Protein AF-A0A6U5E9E0-F1 (afdb_monomer_lite)

Foldseek 3Di:
DPPVVVVLVPDDPVRNLLVVLLVVQLVVVCVLVVHDSVVVVCQLQDDDPPADPVLSVVSNVVVSVCSSCVVPVQVVLVVVQWGKDKDDDVVQSWIKIKTFGNVCSPPDPVSRVLAIKMWMWGKDKDQPADQDPVRDRDDDIDIDTDIAIDNNVVPDDRPPPDDDPPPPPD

Organism: NCBI:txid216773

Structure (mmCIF, N/CA/C/O backbone):
data_AF-A0A6U5E9E0-F1
#
_entry.id   AF-A0A6U5E9E0-F1
#
loop_
_atom_site.group_PDB
_atom_site.id
_atom_site.type_symbol
_atom_site.label_atom_id
_atom_site.label_alt_id
_atom_site.label_comp_id
_atom_site.label_asym_id
_atom_site.label_entity_id
_atom_site.label_seq_id
_atom_site.pdbx_PDB_ins_code
_atom_site.Cartn_x
_atom_site.Cartn_y
_atom_site.Cartn_z
_atom_site.occupancy
_atom_site.B_iso_or_equiv
_atom_site.auth_seq_id
_atom_site.auth_comp_id
_atom_site.auth_asym_id
_atom_site.auth_atom_id
_atom_site.pdbx_PDB_model_num
ATOM 1 N N . THR A 1 1 ? -10.754 24.514 22.235 1.00 56.59 1 THR A N 1
ATOM 2 C CA . THR A 1 1 ? -11.608 23.567 21.469 1.00 56.59 1 THR A CA 1
ATOM 3 C C . THR A 1 1 ? -12.533 24.237 20.451 1.00 56.59 1 THR A C 1
ATOM 5 O O . THR A 1 1 ? -13.085 23.536 19.617 1.00 56.59 1 THR A O 1
ATOM 8 N N . THR A 1 2 ? -12.647 25.570 20.413 1.00 58.94 2 THR A N 1
ATOM 9 C CA . THR A 1 2 ? -13.549 26.326 19.514 1.00 58.94 2 THR A CA 1
ATOM 10 C C . THR A 1 2 ? -12.982 26.635 18.116 1.00 58.94 2 THR A C 1
ATOM 12 O O . THR A 1 2 ? -13.732 26.625 17.144 1.00 58.94 2 THR A O 1
ATOM 15 N N . ALA A 1 3 ? -11.664 26.816 17.960 1.00 54.38 3 ALA A N 1
ATOM 16 C CA . ALA A 1 3 ? -11.054 27.168 16.666 1.00 54.38 3 ALA A CA 1
ATOM 17 C C . ALA A 1 3 ? -11.072 26.029 15.622 1.00 54.38 3 ALA A C 1
ATOM 19 O O . ALA A 1 3 ? -11.308 26.266 14.440 1.00 54.38 3 ALA A O 1
ATOM 20 N N . ALA A 1 4 ? -10.884 24.775 16.053 1.00 56.09 4 ALA A N 1
ATOM 21 C CA . ALA A 1 4 ? -10.919 23.616 15.154 1.00 56.09 4 ALA A CA 1
ATOM 22 C C . ALA A 1 4 ? -12.328 23.360 14.588 1.00 56.09 4 ALA A C 1
ATOM 24 O O . ALA A 1 4 ? -12.470 22.992 13.425 1.00 56.09 4 ALA A O 1
ATOM 25 N N . ALA A 1 5 ? -13.369 23.610 15.390 1.00 55.78 5 ALA A N 1
ATOM 26 C CA . ALA A 1 5 ? -14.760 23.488 14.962 1.00 55.78 5 ALA A CA 1
ATOM 27 C C . ALA A 1 5 ? -15.165 24.590 13.964 1.00 55.78 5 ALA A C 1
ATOM 29 O O . ALA A 1 5 ? -15.943 24.328 13.050 1.00 55.78 5 ALA A O 1
ATOM 30 N N . ALA A 1 6 ? -14.606 25.800 14.093 1.00 55.88 6 ALA A N 1
ATOM 31 C CA . ALA A 1 6 ? -14.831 26.894 13.148 1.00 55.88 6 ALA A CA 1
ATOM 32 C C . ALA A 1 6 ? -14.133 26.656 11.794 1.00 55.88 6 ALA A C 1
ATOM 34 O O . ALA A 1 6 ? -14.741 26.873 10.749 1.00 55.88 6 ALA A O 1
ATOM 35 N N . ALA A 1 7 ? -12.902 26.129 11.793 1.00 56.00 7 ALA A N 1
ATOM 36 C CA . ALA A 1 7 ? -12.158 25.824 10.565 1.00 56.00 7 ALA A CA 1
ATOM 37 C C . ALA A 1 7 ? -12.812 24.716 9.710 1.00 56.00 7 ALA A C 1
ATOM 39 O O . ALA A 1 7 ? -12.700 24.721 8.486 1.00 56.00 7 ALA A O 1
ATOM 40 N N . LEU A 1 8 ? -13.544 23.791 10.338 1.00 55.28 8 LEU A N 1
ATOM 41 C CA . LEU A 1 8 ? -14.280 22.723 9.651 1.00 55.28 8 LEU A CA 1
ATOM 42 C C . LEU A 1 8 ? -15.503 23.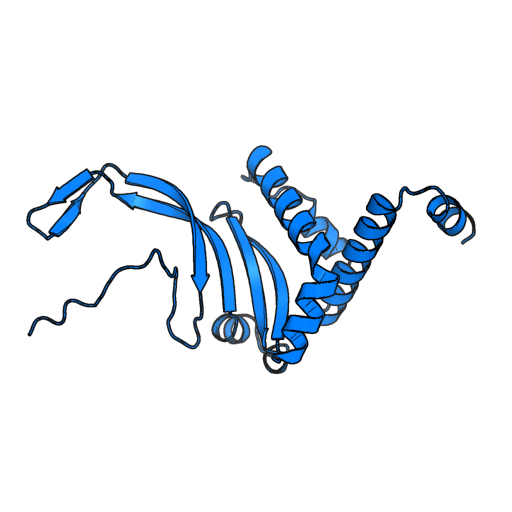221 8.858 1.00 55.28 8 LEU A C 1
ATOM 44 O O . LEU A 1 8 ? -15.961 22.510 7.969 1.00 55.28 8 LEU A O 1
ATOM 48 N N . ARG A 1 9 ? -16.014 24.432 9.130 1.00 58.28 9 ARG A N 1
ATOM 49 C CA . ARG A 1 9 ? -17.205 24.994 8.461 1.00 58.28 9 ARG A CA 1
ATOM 50 C C . ARG A 1 9 ? -16.933 25.629 7.091 1.00 58.28 9 ARG A C 1
ATOM 52 O O . ARG A 1 9 ? -17.887 25.987 6.413 1.00 58.28 9 ARG A O 1
ATOM 59 N N . VAL A 1 10 ? -15.670 25.757 6.675 1.00 68.50 10 VAL A N 1
ATOM 60 C CA . VAL A 1 10 ? -15.280 26.482 5.441 1.00 68.50 10 VAL A CA 1
ATOM 61 C C . VAL A 1 10 ? -14.538 25.585 4.441 1.00 68.50 10 VAL A C 1
ATOM 63 O O . VAL A 1 10 ? -14.107 26.030 3.381 1.00 68.50 10 VAL A O 1
ATOM 66 N N . LEU A 1 11 ? -14.376 24.294 4.740 1.00 72.25 11 LEU A N 1
ATOM 67 C CA . LEU A 1 11 ? -13.697 23.396 3.814 1.00 72.25 11 LEU A CA 1
ATOM 68 C C . LEU A 1 11 ? -14.629 23.001 2.664 1.00 72.25 11 LEU A C 1
ATOM 70 O O . LEU A 1 11 ? -15.747 22.549 2.921 1.00 72.25 11 LEU A O 1
ATOM 74 N N . PRO A 1 12 ? -14.172 23.093 1.401 1.00 82.25 12 PRO A N 1
ATOM 75 C CA . PRO A 1 12 ? -14.948 22.572 0.289 1.00 82.25 12 PRO A CA 1
ATOM 76 C C . PRO A 1 12 ? -15.174 21.062 0.500 1.00 82.25 12 PRO A C 1
ATOM 78 O O . PRO A 1 12 ? -14.271 20.379 1.006 1.00 82.25 12 PRO A O 1
ATOM 81 N N . PRO A 1 13 ? -16.336 20.505 0.109 1.00 82.56 13 PRO A N 1
ATOM 82 C CA . PRO A 1 13 ? -16.689 19.111 0.390 1.00 82.56 13 PRO A CA 1
ATOM 83 C C . PRO A 1 13 ? -15.602 18.071 0.040 1.00 82.56 13 PRO A C 1
ATOM 85 O O . PRO A 1 13 ? -15.371 17.170 0.852 1.00 82.56 13 PRO A O 1
ATOM 88 N N . PRO A 1 14 ? -14.848 18.200 -1.076 1.00 88.50 14 PRO A N 1
ATOM 89 C CA . PRO A 1 14 ? -13.746 17.282 -1.379 1.00 88.50 14 PRO A CA 1
ATOM 90 C C . PRO A 1 14 ? -12.608 17.315 -0.349 1.00 88.50 14 PRO A C 1
ATOM 92 O O . PRO A 1 14 ? -12.042 16.273 -0.016 1.00 88.50 14 PRO A O 1
ATOM 95 N N . ALA A 1 15 ? -12.280 18.493 0.190 1.00 89.00 15 ALA A N 1
ATOM 96 C CA . ALA A 1 15 ? -11.234 18.638 1.199 1.00 89.00 15 ALA A CA 1
ATOM 97 C C . ALA A 1 15 ? -11.674 18.041 2.542 1.00 89.00 15 ALA A C 1
ATOM 99 O O . ALA A 1 15 ? -10.904 17.317 3.175 1.00 89.00 15 ALA A O 1
ATOM 100 N N . ALA A 1 16 ? -12.926 18.281 2.945 1.00 90.44 16 ALA A N 1
ATOM 101 C CA . ALA A 1 16 ? -13.498 17.675 4.144 1.00 90.44 16 ALA A CA 1
ATOM 102 C C . ALA A 1 16 ? -13.498 16.138 4.051 1.00 90.44 16 ALA A C 1
ATOM 104 O O . ALA A 1 16 ? -13.065 15.463 4.989 1.00 90.44 16 ALA A O 1
ATOM 105 N N . TYR A 1 17 ? -13.892 15.589 2.896 1.00 93.12 17 TYR A N 1
ATOM 106 C CA . TYR A 1 17 ? -13.841 14.150 2.638 1.00 93.12 17 TYR A CA 1
ATOM 107 C C . TYR A 1 17 ? -12.419 13.594 2.753 1.00 93.12 17 TYR A C 1
ATOM 109 O O . TYR A 1 17 ? -12.191 12.620 3.470 1.00 93.12 17 TYR A O 1
ATOM 117 N N . LEU A 1 18 ? -11.444 14.228 2.092 1.00 92.81 18 LEU A N 1
ATOM 118 C CA . LEU A 1 18 ? -10.057 13.768 2.099 1.00 92.81 18 LEU A CA 1
ATOM 119 C C . LEU A 1 18 ? -9.464 13.758 3.514 1.00 92.81 18 LEU A C 1
ATOM 121 O O . LEU A 1 18 ? -8.783 12.801 3.894 1.00 92.81 18 LEU A O 1
ATOM 125 N N . LEU A 1 19 ? -9.740 14.795 4.309 1.00 93.19 19 LEU A N 1
ATOM 126 C CA . LEU A 1 19 ? -9.306 14.867 5.704 1.00 93.19 19 LEU A CA 1
ATOM 127 C C . LEU A 1 19 ? -9.957 13.773 6.553 1.00 93.19 19 LEU A C 1
ATOM 129 O O . LEU A 1 19 ? -9.254 13.085 7.295 1.00 93.19 19 LEU A O 1
ATOM 133 N N . ALA A 1 20 ? -11.270 13.570 6.416 1.00 94.62 20 ALA A N 1
ATOM 134 C CA . ALA A 1 20 ? -11.993 12.529 7.139 1.00 94.62 20 ALA A CA 1
ATOM 135 C C . ALA A 1 20 ? -11.478 11.126 6.777 1.00 94.62 20 ALA A C 1
ATOM 137 O O . ALA A 1 20 ? -11.193 10.321 7.667 1.00 94.62 20 ALA A O 1
ATOM 138 N N . ALA A 1 21 ? -11.274 10.847 5.488 1.00 95.94 21 ALA A N 1
ATOM 139 C CA . ALA A 1 21 ? -10.746 9.575 5.009 1.00 95.94 21 ALA A CA 1
ATOM 140 C C . ALA A 1 21 ? -9.314 9.318 5.514 1.00 95.94 21 ALA A C 1
ATOM 142 O O . ALA A 1 21 ? -9.013 8.218 5.986 1.00 95.94 21 ALA A O 1
ATOM 143 N N . ASN A 1 22 ? -8.442 10.335 5.502 1.00 96.44 22 ASN A N 1
ATOM 144 C CA . ASN A 1 22 ? -7.094 10.235 6.074 1.00 96.44 22 ASN A CA 1
ATOM 145 C C . ASN A 1 22 ? -7.143 9.976 7.584 1.00 96.44 22 ASN A C 1
ATOM 147 O O . ASN A 1 22 ? -6.458 9.077 8.079 1.00 96.44 22 ASN A O 1
ATOM 151 N N . ALA A 1 23 ? -7.965 10.728 8.320 1.00 95.81 23 ALA A N 1
ATOM 152 C CA . ALA A 1 23 ? -8.119 10.571 9.761 1.00 95.81 23 ALA A CA 1
ATOM 153 C C . ALA A 1 23 ? -8.630 9.169 10.124 1.00 95.81 23 ALA A C 1
ATOM 155 O O . ALA A 1 23 ? -8.091 8.539 11.042 1.00 95.81 23 ALA A O 1
ATOM 156 N N . LEU A 1 24 ? -9.612 8.657 9.377 1.00 96.38 24 LEU A N 1
ATOM 157 C CA . LEU A 1 24 ? -10.148 7.309 9.539 1.00 96.38 24 LEU A CA 1
ATOM 158 C C . LEU A 1 24 ? -9.070 6.257 9.262 1.00 96.38 24 LEU A C 1
ATOM 160 O O . LEU A 1 24 ? -8.810 5.402 10.112 1.00 96.38 24 LEU A O 1
ATOM 164 N N . TYR A 1 25 ? -8.389 6.351 8.116 1.00 97.12 25 TYR A N 1
ATOM 165 C CA . TYR A 1 25 ? -7.331 5.417 7.734 1.00 97.12 25 TYR A CA 1
ATOM 166 C C . TYR A 1 25 ? -6.198 5.372 8.766 1.00 97.12 25 TYR A C 1
ATOM 168 O O . TYR A 1 25 ? -5.812 4.290 9.218 1.00 97.12 25 TYR A O 1
ATOM 176 N N . LEU A 1 26 ? -5.681 6.533 9.180 1.00 97.00 26 LEU A N 1
ATOM 177 C CA . LEU A 1 26 ? -4.577 6.627 10.136 1.00 97.00 26 LEU A CA 1
ATOM 178 C C . LEU A 1 26 ? -4.984 6.154 11.528 1.00 97.00 26 LEU A C 1
ATOM 180 O O . LEU A 1 26 ? -4.226 5.420 12.157 1.00 97.00 26 LEU A O 1
ATOM 184 N N . SER A 1 27 ? -6.180 6.516 12.001 1.00 96.81 27 SER A N 1
ATOM 185 C CA . SER A 1 27 ? -6.688 6.053 13.299 1.00 96.81 27 SER A CA 1
ATOM 186 C C . SER A 1 27 ? -6.828 4.537 13.326 1.00 96.81 27 SER A C 1
ATOM 188 O O . SER A 1 27 ? -6.361 3.875 14.252 1.00 96.81 27 SER A O 1
ATOM 190 N N . ARG A 1 28 ? -7.388 3.970 12.259 1.00 95.81 28 ARG A N 1
ATOM 191 C CA . ARG A 1 28 ? -7.551 2.528 12.123 1.00 95.81 28 ARG A CA 1
ATOM 192 C C . ARG A 1 28 ? -6.196 1.819 12.007 1.00 95.81 28 ARG A C 1
ATOM 194 O O . ARG A 1 28 ? -5.976 0.799 12.657 1.00 95.81 28 ARG A O 1
ATOM 201 N N . ARG A 1 29 ? -5.258 2.335 11.202 1.00 95.19 29 ARG A N 1
ATOM 202 C CA . ARG A 1 29 ? -3.905 1.761 11.065 1.00 95.19 29 ARG A CA 1
ATOM 203 C C . ARG A 1 29 ? -3.130 1.837 12.381 1.00 95.19 29 ARG A C 1
ATOM 205 O O . ARG A 1 29 ? -2.425 0.885 12.708 1.00 95.19 29 ARG A O 1
ATOM 212 N N . SER A 1 30 ? -3.290 2.933 13.120 1.00 96.00 30 SER A N 1
ATOM 213 C CA . SER A 1 30 ? -2.710 3.146 14.447 1.00 96.00 30 SER A CA 1
ATOM 214 C C . SER A 1 30 ? -3.182 2.082 15.429 1.00 96.00 30 SER A C 1
ATOM 216 O O . SER A 1 30 ? -2.349 1.408 16.031 1.00 96.00 30 SER A O 1
ATOM 218 N N . HIS A 1 31 ? -4.495 1.847 15.494 1.00 94.56 31 HIS A N 1
ATOM 219 C CA . HIS A 1 31 ? -5.086 0.808 16.333 1.00 94.56 31 HIS A CA 1
ATOM 220 C C . HIS A 1 31 ? -4.534 -0.591 16.003 1.00 94.56 31 HIS A C 1
ATOM 222 O O . HIS A 1 31 ? -4.005 -1.272 16.878 1.00 94.56 31 HIS A O 1
ATOM 228 N N . LEU A 1 32 ? -4.565 -0.998 14.729 1.00 92.12 32 LEU A N 1
ATOM 229 C CA . LEU A 1 32 ? -4.146 -2.351 14.331 1.00 92.12 32 LEU A CA 1
ATOM 230 C C . LEU A 1 32 ? -2.644 -2.613 14.468 1.00 92.12 32 LEU A C 1
ATOM 232 O O . LEU A 1 32 ? -2.227 -3.761 14.614 1.00 92.12 32 LEU A O 1
ATOM 236 N N . ARG A 1 33 ? -1.807 -1.577 14.364 1.00 90.56 33 ARG A N 1
ATOM 237 C CA . ARG A 1 33 ? -0.344 -1.721 14.435 1.00 90.56 33 ARG A CA 1
ATOM 238 C C . ARG A 1 33 ? 0.255 -1.246 15.749 1.00 90.56 33 ARG A C 1
ATOM 240 O O . ARG A 1 33 ? 1.471 -1.312 15.874 1.00 90.56 33 ARG A O 1
ATOM 247 N N . ARG A 1 34 ? -0.574 -0.796 16.699 1.00 92.69 34 ARG A N 1
ATOM 248 C CA . ARG A 1 34 ? -0.136 -0.208 17.975 1.00 92.69 34 ARG A CA 1
ATOM 249 C C . ARG A 1 34 ? 0.945 0.859 17.763 1.00 92.69 34 ARG A C 1
ATOM 251 O O . ARG A 1 34 ? 1.955 0.883 18.451 1.00 92.69 34 ARG A O 1
ATOM 258 N N . MET A 1 35 ? 0.738 1.709 16.757 1.00 94.44 35 MET A N 1
ATOM 259 C CA . MET A 1 35 ? 1.684 2.751 16.354 1.00 94.44 35 MET A CA 1
ATOM 260 C C . MET A 1 35 ? 1.020 4.124 16.471 1.00 94.44 35 MET A C 1
ATOM 262 O O . MET A 1 35 ? -0.125 4.260 16.029 1.00 94.44 35 MET A O 1
ATOM 266 N N . PRO A 1 36 ? 1.693 5.155 17.007 1.00 97.00 36 PRO A N 1
ATOM 267 C CA . PRO A 1 36 ? 1.147 6.506 17.054 1.00 97.00 36 PRO A CA 1
ATOM 268 C C . PRO A 1 36 ? 0.752 7.031 15.666 1.00 97.00 36 PRO A C 1
ATOM 270 O O . PRO A 1 36 ? 1.459 6.843 14.675 1.00 97.00 36 PRO A O 1
ATOM 273 N N . LYS A 1 37 ? -0.378 7.749 15.583 1.00 96.75 37 LYS A N 1
ATOM 274 C CA . LYS A 1 37 ? -0.852 8.356 14.321 1.00 96.75 37 LYS A CA 1
ATOM 275 C C . LYS A 1 37 ? 0.176 9.328 13.729 1.00 96.75 37 LYS A C 1
ATOM 277 O O . LYS A 1 37 ? 0.302 9.405 12.511 1.00 96.75 37 LYS A O 1
ATOM 282 N N . ARG A 1 38 ? 0.920 10.035 14.590 1.00 96.00 38 ARG A N 1
ATOM 283 C CA . ARG A 1 38 ? 2.006 10.950 14.206 1.00 96.00 38 ARG A CA 1
ATOM 284 C C . ARG A 1 38 ? 3.118 10.226 13.449 1.00 96.00 38 ARG A C 1
ATOM 286 O O . ARG A 1 38 ? 3.564 10.729 12.424 1.00 96.00 38 ARG A O 1
ATOM 293 N N . ASP A 1 39 ? 3.510 9.046 13.912 1.00 95.69 39 ASP A N 1
ATOM 294 C CA . ASP A 1 39 ? 4.573 8.260 13.281 1.00 95.69 39 ASP A CA 1
ATOM 295 C C . ASP A 1 39 ? 4.098 7.702 11.942 1.00 95.69 39 ASP A C 1
ATOM 297 O O . ASP A 1 39 ? 4.807 7.777 10.945 1.00 95.69 39 ASP A O 1
ATOM 301 N N . LEU A 1 40 ? 2.846 7.238 11.877 1.00 95.06 40 LEU A N 1
ATOM 302 C CA . LEU A 1 40 ? 2.234 6.822 10.616 1.00 95.06 40 LEU A CA 1
ATOM 303 C C . LEU A 1 40 ? 2.159 7.967 9.605 1.00 95.06 40 LEU A C 1
ATOM 305 O O . LEU A 1 40 ? 2.455 7.758 8.433 1.00 95.06 40 LEU A O 1
ATOM 309 N N . TRP A 1 41 ? 1.775 9.165 10.044 1.00 95.19 41 TRP A N 1
ATOM 310 C CA . TRP A 1 41 ? 1.772 10.356 9.198 1.00 95.19 41 TRP A CA 1
ATOM 311 C C . TRP A 1 41 ? 3.181 10.695 8.709 1.00 95.19 41 TRP A C 1
ATOM 313 O O . TRP A 1 41 ? 3.383 10.934 7.519 1.00 95.19 41 TRP A O 1
ATOM 323 N N . HIS A 1 42 ? 4.165 10.669 9.607 1.00 95.19 42 HIS A N 1
ATOM 324 C CA . HIS A 1 42 ? 5.567 10.935 9.295 1.00 95.19 42 HIS A CA 1
ATOM 325 C C . HIS A 1 42 ? 6.120 9.946 8.264 1.00 95.19 42 HIS A C 1
ATOM 327 O O . HIS A 1 42 ? 6.637 10.387 7.245 1.00 95.19 42 HIS A O 1
ATOM 333 N N . ILE A 1 43 ? 5.895 8.640 8.445 1.00 91.69 43 ILE A N 1
ATOM 334 C CA . ILE A 1 43 ? 6.288 7.592 7.485 1.00 91.69 43 ILE A CA 1
ATOM 335 C C . ILE A 1 43 ? 5.707 7.854 6.090 1.00 91.69 43 ILE A C 1
ATOM 337 O O . ILE A 1 43 ? 6.313 7.502 5.081 1.00 91.69 43 ILE A O 1
ATOM 341 N N . ARG A 1 44 ? 4.510 8.443 6.004 1.00 92.50 44 ARG A N 1
ATOM 342 C CA . ARG A 1 44 ? 3.869 8.732 4.714 1.00 92.50 44 ARG A CA 1
ATOM 343 C C . ARG A 1 44 ? 4.376 10.011 4.073 1.00 92.50 44 ARG A C 1
ATOM 345 O O . ARG A 1 44 ? 4.463 10.062 2.853 1.00 92.50 44 ARG A O 1
ATOM 352 N N . THR A 1 45 ? 4.688 11.020 4.876 1.00 94.75 45 THR A N 1
ATOM 353 C CA . THR A 1 45 ? 4.964 12.383 4.402 1.00 94.75 45 THR A CA 1
ATOM 354 C C . THR A 1 45 ? 6.437 12.741 4.343 1.00 94.75 45 THR A C 1
ATOM 356 O O . THR A 1 45 ? 6.805 13.661 3.618 1.00 94.75 45 THR A O 1
ATOM 359 N N . ARG A 1 46 ? 7.303 12.026 5.062 1.00 95.31 46 ARG A N 1
ATOM 360 C CA . ARG A 1 46 ? 8.745 12.248 4.994 1.00 95.31 46 ARG A CA 1
ATOM 361 C C . ARG A 1 46 ? 9.359 11.421 3.877 1.00 95.31 46 ARG A C 1
ATOM 363 O O . ARG A 1 46 ? 9.123 10.223 3.751 1.00 95.31 46 ARG A O 1
ATOM 370 N N . ARG A 1 47 ? 10.185 12.081 3.071 1.00 94.56 47 ARG A N 1
ATOM 371 C CA . ARG A 1 47 ? 10.996 11.438 2.041 1.00 94.56 47 ARG A CA 1
ATOM 372 C C . ARG A 1 47 ? 12.154 10.686 2.693 1.00 94.56 47 ARG A C 1
ATOM 374 O O . ARG A 1 47 ? 12.958 11.295 3.394 1.00 94.56 47 ARG A O 1
ATOM 381 N N . GLU A 1 48 ? 12.247 9.387 2.436 1.00 92.38 48 GLU A N 1
ATOM 382 C CA . GLU A 1 48 ? 13.385 8.571 2.870 1.00 92.38 48 GLU A CA 1
ATOM 383 C C . GLU A 1 48 ? 14.677 8.947 2.106 1.00 92.38 48 GLU A C 1
ATOM 385 O O . GLU A 1 48 ? 14.605 9.380 0.944 1.00 92.38 48 GLU A O 1
ATOM 390 N N . PRO A 1 49 ? 15.868 8.782 2.717 1.00 92.06 49 PRO A N 1
ATOM 391 C CA . PRO A 1 49 ? 17.145 8.968 2.028 1.00 92.06 49 PRO A CA 1
ATOM 392 C C . PRO A 1 49 ? 17.236 8.120 0.750 1.00 92.06 49 PRO A C 1
ATOM 394 O O . PRO A 1 49 ? 16.814 6.968 0.723 1.00 92.06 49 PRO A O 1
ATOM 397 N N . GLY A 1 50 ? 17.765 8.693 -0.334 1.00 91.38 50 GLY A N 1
ATOM 398 C CA . GLY A 1 50 ? 17.895 8.007 -1.630 1.00 91.38 50 GLY A CA 1
ATOM 399 C C . GLY A 1 50 ? 16.622 7.966 -2.492 1.00 91.38 50 GLY A C 1
ATOM 400 O O . GLY A 1 50 ? 16.690 7.619 -3.671 1.00 91.38 50 GLY A O 1
ATOM 401 N N . VAL A 1 51 ? 15.462 8.383 -1.974 1.00 93.44 51 VAL A N 1
ATOM 402 C CA . VAL A 1 51 ? 14.222 8.468 -2.763 1.00 93.44 51 VAL A CA 1
ATOM 403 C C . VAL A 1 51 ? 14.179 9.787 -3.528 1.00 93.44 51 VAL A C 1
ATOM 405 O O . VAL A 1 51 ? 14.233 10.860 -2.929 1.00 93.44 51 VAL A O 1
ATOM 408 N N . SER A 1 52 ? 14.056 9.742 -4.858 1.00 95.00 52 SER A N 1
ATOM 409 C CA . SER A 1 52 ? 13.932 10.968 -5.664 1.00 95.00 52 SER A CA 1
ATOM 410 C C . SER A 1 52 ? 12.649 11.752 -5.324 1.00 95.00 52 SER A C 1
ATOM 412 O O . SER A 1 52 ? 11.635 11.135 -4.983 1.00 95.00 52 SER A O 1
ATOM 414 N N . PRO A 1 53 ? 12.628 13.093 -5.465 1.00 96.19 53 PRO A N 1
ATOM 415 C CA . PRO A 1 53 ? 11.419 13.889 -5.230 1.00 96.19 53 PRO A CA 1
ATOM 416 C C . PRO A 1 53 ? 10.224 13.441 -6.082 1.00 96.19 53 PRO A C 1
ATOM 418 O O . PRO A 1 53 ? 9.107 13.354 -5.582 1.00 96.19 53 PRO A O 1
ATOM 421 N N . ARG A 1 54 ? 10.470 13.073 -7.348 1.00 95.50 54 ARG A N 1
ATOM 422 C CA . ARG A 1 54 ? 9.435 12.573 -8.269 1.00 95.50 54 ARG A CA 1
ATOM 423 C C . ARG A 1 54 ? 8.803 11.276 -7.766 1.00 95.50 54 ARG A C 1
ATOM 425 O O . ARG A 1 54 ? 7.583 11.149 -7.755 1.00 95.50 54 ARG A O 1
ATOM 432 N N . LEU A 1 55 ? 9.624 10.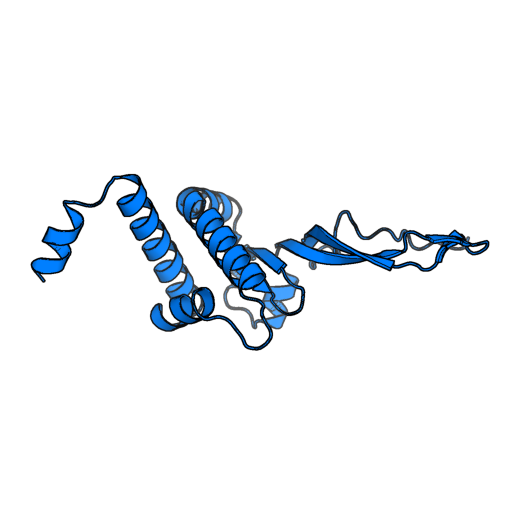325 -7.317 1.00 93.50 55 LEU A N 1
ATOM 433 C CA . LEU A 1 55 ? 9.131 9.066 -6.760 1.00 93.50 55 LEU A CA 1
ATOM 434 C C . LEU A 1 55 ? 8.385 9.287 -5.441 1.00 93.50 55 LEU A C 1
ATOM 436 O O . LEU A 1 55 ? 7.343 8.680 -5.225 1.00 93.50 55 LEU A O 1
ATOM 440 N N . HIS A 1 56 ? 8.890 10.172 -4.582 1.00 96.00 56 HIS A N 1
ATOM 441 C CA . HIS A 1 56 ? 8.219 10.514 -3.333 1.00 96.00 56 HIS A CA 1
ATOM 442 C C . HIS A 1 56 ? 6.834 11.125 -3.581 1.00 96.00 56 HIS A C 1
ATOM 444 O O . HIS A 1 56 ? 5.858 10.689 -2.973 1.00 96.00 56 HIS A O 1
ATOM 450 N N . LEU A 1 57 ? 6.724 12.057 -4.532 1.00 96.06 57 LEU A N 1
ATOM 451 C CA . LEU A 1 57 ? 5.439 12.615 -4.946 1.00 96.06 57 LEU A CA 1
ATOM 452 C C . LEU A 1 57 ? 4.503 11.524 -5.485 1.00 96.06 57 LEU A C 1
ATOM 454 O O . LEU A 1 57 ? 3.351 11.457 -5.071 1.00 96.06 57 LEU A O 1
ATOM 458 N N . ALA A 1 58 ? 4.995 10.622 -6.339 1.00 95.06 58 ALA A N 1
ATOM 459 C CA . ALA A 1 58 ? 4.195 9.500 -6.834 1.00 95.06 58 ALA A CA 1
ATOM 460 C C . ALA A 1 58 ? 3.685 8.596 -5.693 1.00 95.06 58 ALA A C 1
ATOM 462 O O . ALA A 1 58 ? 2.526 8.188 -5.700 1.00 95.06 58 ALA A O 1
ATOM 463 N N . MET A 1 59 ? 4.514 8.325 -4.678 1.00 95.69 59 MET A N 1
ATOM 464 C CA . MET A 1 59 ? 4.119 7.560 -3.488 1.00 95.69 59 MET A CA 1
ATOM 465 C C . MET A 1 59 ? 3.071 8.285 -2.636 1.00 95.69 59 MET A C 1
ATOM 467 O O . MET A 1 59 ? 2.181 7.633 -2.087 1.00 95.69 59 MET A O 1
ATOM 471 N N . LEU A 1 60 ? 3.158 9.612 -2.521 1.00 96.38 60 LEU A N 1
ATOM 472 C CA . LEU A 1 60 ? 2.153 10.426 -1.837 1.00 96.38 60 LEU A CA 1
ATOM 473 C C . LEU A 1 60 ? 0.821 10.404 -2.584 1.00 96.38 60 LEU A C 1
ATOM 475 O O . LEU A 1 60 ? -0.217 10.165 -1.973 1.00 96.38 60 LEU A O 1
ATOM 479 N N . LEU A 1 61 ? 0.850 10.592 -3.903 1.00 96.12 61 LEU A N 1
ATOM 480 C CA . LEU A 1 61 ? -0.350 10.563 -4.736 1.00 96.12 61 LEU A CA 1
ATOM 481 C C . LEU A 1 61 ? -1.013 9.182 -4.717 1.00 96.12 61 LEU A C 1
ATOM 483 O O . LEU A 1 61 ? -2.222 9.093 -4.530 1.00 96.12 61 LEU A O 1
ATOM 487 N N . ALA A 1 62 ? -0.233 8.103 -4.818 1.00 96.12 62 ALA A N 1
ATOM 488 C CA . ALA A 1 62 ? -0.756 6.741 -4.716 1.00 96.12 62 ALA A CA 1
ATOM 489 C C . ALA A 1 62 ? -1.376 6.456 -3.338 1.00 96.12 62 ALA A C 1
ATOM 491 O O . ALA A 1 62 ? -2.413 5.798 -3.243 1.00 96.12 62 ALA A O 1
ATOM 492 N N . TRP A 1 63 ? -0.783 6.987 -2.264 1.00 97.12 63 TRP A N 1
ATOM 493 C CA . TRP A 1 63 ? -1.369 6.896 -0.931 1.00 97.12 63 TRP A CA 1
ATOM 494 C C . TRP A 1 63 ? -2.705 7.638 -0.845 1.00 97.12 63 TRP A C 1
ATOM 496 O O . TRP A 1 63 ? -3.677 7.068 -0.351 1.00 97.12 63 TRP A O 1
ATOM 506 N N . GLN A 1 64 ? -2.772 8.876 -1.340 1.00 96.81 64 GLN A N 1
ATOM 507 C CA . GLN A 1 64 ? -4.012 9.655 -1.331 1.00 96.81 64 GLN A CA 1
ATOM 508 C C . GLN A 1 64 ? -5.095 8.995 -2.192 1.00 96.81 64 GLN A C 1
ATOM 510 O O . GLN A 1 64 ? -6.234 8.897 -1.748 1.00 96.81 64 GLN A O 1
ATOM 515 N N . ALA A 1 65 ? -4.737 8.434 -3.350 1.00 95.94 65 ALA A N 1
ATOM 516 C CA . ALA A 1 65 ? -5.652 7.648 -4.176 1.00 95.94 65 ALA A CA 1
ATOM 517 C C . ALA A 1 65 ? -6.226 6.440 -3.416 1.00 95.94 65 ALA A C 1
ATOM 519 O O . ALA A 1 65 ? -7.430 6.199 -3.461 1.00 95.94 65 ALA A O 1
ATOM 520 N N . PHE A 1 66 ? -5.397 5.712 -2.660 1.00 96.88 66 PHE A N 1
ATOM 521 C CA . PHE A 1 66 ? -5.880 4.634 -1.795 1.00 96.88 66 PHE A CA 1
ATOM 522 C C . PHE A 1 66 ? -6.805 5.150 -0.684 1.00 96.88 66 PHE A C 1
ATOM 524 O O . PHE A 1 66 ? -7.848 4.554 -0.424 1.00 96.88 66 PHE A O 1
ATOM 531 N N . VAL A 1 67 ? -6.440 6.247 -0.015 1.00 96.25 67 VAL A N 1
ATOM 532 C CA . VAL A 1 67 ? -7.243 6.814 1.078 1.00 96.25 67 VAL A CA 1
ATOM 533 C C . VAL A 1 67 ? -8.607 7.287 0.582 1.00 96.25 67 VAL A C 1
ATOM 535 O O . VAL A 1 67 ? -9.597 7.062 1.272 1.00 96.25 67 VAL A O 1
ATOM 538 N N . LEU A 1 68 ? -8.682 7.859 -0.622 1.00 96.06 68 LEU A N 1
ATOM 539 C CA . LEU A 1 68 ? -9.941 8.272 -1.245 1.00 96.06 68 LEU A CA 1
ATOM 540 C C . LEU A 1 68 ? -10.938 7.118 -1.398 1.00 96.06 68 LEU A C 1
ATOM 542 O O . LEU A 1 68 ? -12.133 7.336 -1.281 1.00 96.06 68 LEU A O 1
ATOM 546 N N . ILE A 1 69 ? -10.470 5.892 -1.628 1.00 95.88 69 ILE A N 1
ATOM 547 C CA . ILE A 1 69 ? -11.343 4.715 -1.770 1.00 95.88 69 ILE A CA 1
ATOM 548 C C . ILE A 1 69 ? -11.417 3.866 -0.494 1.00 95.88 69 ILE A C 1
ATOM 550 O O . ILE A 1 69 ? -12.208 2.924 -0.419 1.00 95.88 69 ILE A O 1
ATOM 554 N N . PHE A 1 70 ? -10.613 4.177 0.525 1.00 96.06 70 PHE A N 1
ATOM 555 C CA . PHE A 1 70 ? -10.496 3.383 1.749 1.00 96.06 70 PHE A CA 1
ATOM 556 C C . PHE A 1 70 ? -11.835 3.161 2.478 1.00 96.06 70 PHE A C 1
ATOM 558 O O . PHE A 1 70 ? -12.080 2.015 2.868 1.00 96.06 70 PHE A O 1
ATOM 565 N N . PRO A 1 71 ? -12.731 4.166 2.620 1.00 95.19 71 PRO A N 1
ATOM 566 C CA . PRO A 1 71 ? -14.041 3.961 3.244 1.00 95.19 71 PRO A CA 1
ATOM 567 C C . PRO A 1 71 ? -14.917 2.902 2.556 1.00 95.19 71 PRO A C 1
ATOM 569 O O . PRO A 1 71 ? -15.819 2.372 3.195 1.00 95.19 71 PRO A O 1
ATOM 572 N N . LEU A 1 72 ? -14.642 2.561 1.292 1.00 95.19 72 LEU A N 1
ATOM 573 C CA . LEU A 1 72 ? -15.312 1.482 0.556 1.00 95.19 72 LEU A CA 1
ATOM 574 C C . LEU A 1 72 ? -14.501 0.179 0.591 1.00 95.19 72 LEU A C 1
ATOM 576 O O . LEU A 1 72 ? -15.037 -0.894 0.870 1.00 95.19 72 LEU A O 1
ATOM 580 N N . VAL A 1 73 ? -13.191 0.264 0.337 1.00 95.25 73 VAL A N 1
ATOM 581 C CA . VAL A 1 73 ? -12.299 -0.904 0.255 1.00 95.25 73 VAL A CA 1
ATOM 582 C C . VAL A 1 73 ? -12.231 -1.659 1.580 1.00 95.25 73 VAL A C 1
ATOM 584 O O . VAL A 1 73 ? -12.212 -2.891 1.580 1.00 95.25 73 VAL A O 1
ATOM 587 N N . GLU A 1 74 ? -12.197 -0.960 2.713 1.00 95.75 74 GLU A N 1
ATOM 588 C CA . GLU A 1 74 ? -12.043 -1.600 4.019 1.00 95.75 74 GLU A CA 1
ATOM 589 C C . GLU A 1 74 ? -13.273 -2.425 4.433 1.00 95.75 74 GLU A C 1
ATOM 591 O O . GLU A 1 74 ? -13.084 -3.612 4.710 1.00 95.75 74 GLU A O 1
ATOM 596 N N . PRO A 1 75 ? -14.517 -1.902 4.433 1.00 96.38 75 PRO A N 1
ATOM 597 C CA . PRO A 1 75 ? -15.699 -2.721 4.708 1.00 96.38 75 PRO A CA 1
ATOM 598 C C . PRO A 1 75 ? -15.807 -3.931 3.778 1.00 96.38 75 PRO A C 1
ATOM 600 O O . PRO A 1 75 ? -15.992 -5.052 4.251 1.00 96.38 75 PRO A O 1
ATOM 603 N N . LEU A 1 76 ? -15.586 -3.741 2.471 1.00 96.81 76 LEU A N 1
ATOM 604 C CA . LEU A 1 76 ? -15.607 -4.836 1.497 1.00 96.81 76 LEU A CA 1
ATOM 605 C C . LEU A 1 76 ? -14.543 -5.897 1.794 1.00 96.81 76 LEU A C 1
ATOM 607 O O . LEU A 1 76 ? -14.808 -7.091 1.661 1.00 96.81 76 LEU A O 1
ATOM 611 N N . SER A 1 77 ? -13.354 -5.484 2.234 1.00 96.69 77 SER A N 1
ATOM 612 C CA . SER A 1 77 ? -12.299 -6.412 2.653 1.00 96.69 77 SER A CA 1
ATOM 613 C C . SER A 1 77 ? -12.724 -7.207 3.888 1.00 96.69 77 SER A C 1
ATOM 615 O O . SER A 1 77 ? -12.522 -8.422 3.938 1.00 96.69 77 SER A O 1
ATOM 617 N N . ARG A 1 78 ? -13.381 -6.552 4.854 1.00 95.94 78 ARG A N 1
ATOM 618 C CA . ARG A 1 78 ? -13.843 -7.191 6.094 1.00 95.94 78 ARG A CA 1
ATOM 619 C C . ARG A 1 78 ? -14.936 -8.225 5.858 1.00 95.94 78 ARG A C 1
ATOM 621 O O . ARG A 1 78 ? -14.891 -9.262 6.510 1.00 95.94 78 ARG A O 1
ATOM 628 N N . THR A 1 79 ? -15.837 -8.012 4.892 1.00 97.50 79 THR A N 1
ATOM 629 C CA . THR A 1 79 ? -16.833 -9.042 4.506 1.00 97.50 79 THR A CA 1
ATOM 630 C C . THR A 1 79 ? -16.188 -10.348 4.036 1.00 97.50 79 THR A C 1
ATOM 632 O O . THR A 1 79 ? -16.806 -11.403 4.102 1.00 97.50 79 THR A O 1
ATOM 635 N N . ARG A 1 80 ? -14.922 -10.294 3.600 1.00 96.62 80 ARG A N 1
ATOM 636 C CA . ARG A 1 80 ? -14.133 -11.453 3.168 1.00 96.62 80 ARG A CA 1
ATOM 637 C C . ARG A 1 80 ? -13.112 -11.921 4.209 1.00 96.62 80 ARG A C 1
ATOM 639 O O . ARG A 1 80 ? -12.263 -12.741 3.886 1.00 96.62 80 ARG A O 1
ATOM 646 N N . GLY A 1 81 ? -13.154 -11.397 5.435 1.00 96.75 81 GLY A N 1
ATOM 647 C CA . GLY A 1 81 ? -12.215 -11.771 6.497 1.00 96.75 81 GLY A CA 1
ATOM 648 C C . GLY A 1 81 ? -10.841 -11.096 6.409 1.00 96.75 81 GLY A C 1
ATOM 649 O O . GLY A 1 81 ? -9.886 -11.572 7.025 1.00 96.75 81 GLY A O 1
ATOM 650 N N . TYR A 1 82 ? -10.723 -9.992 5.665 1.00 97.56 82 TYR A N 1
ATOM 651 C CA . TYR A 1 82 ? -9.466 -9.272 5.459 1.00 97.56 82 TYR A CA 1
ATOM 652 C C . TYR A 1 82 ? -9.495 -7.846 6.001 1.00 97.56 82 TYR A C 1
ATOM 654 O O . TYR A 1 82 ? -10.534 -7.223 6.208 1.00 97.56 82 TYR A O 1
ATOM 662 N N . VAL A 1 83 ? -8.294 -7.305 6.151 1.00 96.62 83 VAL A N 1
ATOM 663 C CA . VAL A 1 83 ? -8.012 -5.906 6.430 1.00 96.62 83 VAL A CA 1
ATOM 664 C C . VAL A 1 83 ? -7.084 -5.338 5.368 1.00 96.62 83 VAL A C 1
ATOM 666 O O . VAL A 1 83 ? -6.080 -5.958 5.020 1.00 96.62 83 VAL A O 1
ATOM 669 N N . SER A 1 84 ? -7.400 -4.141 4.878 1.00 96.81 84 SER A N 1
ATOM 670 C CA . SER A 1 84 ? -6.647 -3.497 3.799 1.00 96.81 84 SER A CA 1
ATOM 671 C C . SER A 1 84 ? -5.595 -2.523 4.333 1.00 96.81 84 SER A C 1
ATOM 673 O O . SER A 1 84 ? -5.796 -1.857 5.356 1.00 96.81 84 SER A O 1
ATOM 675 N N . PHE A 1 85 ? -4.447 -2.428 3.667 1.00 95.38 85 PHE A N 1
ATOM 676 C CA . PHE A 1 85 ? -3.378 -1.502 4.030 1.00 95.38 85 PHE A CA 1
ATOM 677 C C . PHE A 1 85 ? -2.640 -0.993 2.804 1.00 95.38 85 PHE A C 1
ATOM 679 O O . PHE A 1 85 ? -2.196 -1.790 1.988 1.00 95.38 85 PHE A O 1
ATOM 686 N N . TYR A 1 86 ? -2.386 0.308 2.749 1.00 96.69 86 TYR A N 1
ATOM 687 C CA . TYR A 1 86 ? -1.399 0.858 1.829 1.00 96.69 86 TYR A CA 1
ATOM 688 C C . TYR A 1 86 ? 0.015 0.700 2.390 1.00 96.69 86 TYR A C 1
ATOM 690 O O . TYR A 1 86 ? 0.240 0.863 3.600 1.00 96.69 86 TYR A O 1
ATOM 698 N N . TYR A 1 87 ? 0.985 0.445 1.519 1.00 94.81 87 TYR A N 1
ATOM 699 C CA . TYR A 1 87 ? 2.396 0.461 1.870 1.00 94.81 87 TYR A CA 1
ATOM 700 C C . TYR A 1 87 ? 3.270 0.999 0.731 1.00 94.81 87 TYR A C 1
ATOM 702 O O . TYR A 1 87 ? 2.901 0.982 -0.440 1.00 94.81 87 TYR A O 1
ATOM 710 N N . THR A 1 88 ? 4.440 1.502 1.109 1.00 94.38 88 THR A N 1
ATOM 711 C CA . THR A 1 88 ? 5.477 2.015 0.213 1.00 94.38 88 THR A CA 1
ATOM 712 C C . THR A 1 88 ? 6.656 1.054 0.251 1.00 94.38 88 THR A C 1
ATOM 714 O O . THR A 1 88 ? 6.968 0.504 1.308 1.00 94.38 88 THR A O 1
ATOM 717 N N . TYR A 1 89 ? 7.314 0.851 -0.889 1.00 90.12 89 TYR A N 1
ATOM 718 C CA . TYR A 1 89 ? 8.543 0.068 -0.970 1.00 90.12 89 TYR A CA 1
ATOM 719 C C . TYR A 1 89 ? 9.596 0.815 -1.800 1.00 90.12 89 TYR A C 1
ATOM 721 O O . TYR A 1 89 ? 9.749 0.567 -3.003 1.00 90.12 89 TYR A O 1
ATOM 729 N N . PRO A 1 90 ? 10.317 1.768 -1.181 1.00 90.12 90 PRO A N 1
ATOM 730 C CA . PRO A 1 90 ? 11.185 2.681 -1.919 1.00 90.12 90 PRO A CA 1
ATOM 731 C C . PRO A 1 90 ? 12.353 2.004 -2.626 1.00 90.12 90 PRO A C 1
ATOM 733 O O . PRO A 1 90 ? 12.674 2.382 -3.750 1.00 90.12 90 PRO A O 1
ATOM 736 N N . ASN A 1 91 ? 12.897 0.938 -2.035 1.00 89.50 91 ASN A N 1
ATOM 737 C CA . ASN A 1 91 ? 13.982 0.147 -2.623 1.00 89.50 91 ASN A CA 1
ATOM 738 C C . ASN A 1 91 ? 13.589 -0.515 -3.954 1.00 89.50 91 ASN A C 1
ATOM 740 O O . ASN A 1 91 ? 14.434 -0.688 -4.827 1.00 89.50 91 ASN A O 1
ATOM 744 N N . ALA A 1 92 ? 12.310 -0.858 -4.142 1.00 89.06 92 ALA A N 1
ATOM 745 C CA . ALA A 1 92 ? 11.796 -1.360 -5.419 1.00 89.06 92 ALA A CA 1
ATOM 746 C C . ALA A 1 92 ? 11.179 -0.252 -6.290 1.00 89.06 92 ALA A C 1
ATOM 748 O O . ALA A 1 92 ? 10.587 -0.535 -7.333 1.00 89.06 92 ALA A O 1
ATOM 749 N N . HIS A 1 93 ? 11.311 1.010 -5.874 1.00 92.31 93 HIS A N 1
ATOM 750 C CA . HIS A 1 93 ? 10.679 2.170 -6.493 1.00 92.31 93 HIS A CA 1
ATOM 751 C C . HIS A 1 93 ? 9.166 2.004 -6.666 1.00 92.31 93 HIS A C 1
ATOM 753 O O . HIS A 1 93 ? 8.632 2.297 -7.735 1.00 92.31 93 HIS A O 1
ATOM 759 N N . GLY A 1 94 ? 8.488 1.495 -5.637 1.00 93.88 94 GLY A N 1
ATOM 760 C CA . GLY A 1 94 ? 7.101 1.075 -5.765 1.00 93.88 94 GLY A CA 1
ATOM 761 C C . GLY A 1 94 ? 6.233 1.269 -4.536 1.00 93.88 94 GLY A C 1
ATOM 762 O O . GLY A 1 94 ? 6.660 1.778 -3.497 1.00 93.88 94 GLY A O 1
ATOM 763 N N . VAL A 1 95 ? 4.981 0.862 -4.697 1.00 96.50 95 VAL A N 1
ATOM 764 C CA . VAL A 1 95 ? 3.890 0.976 -3.726 1.00 96.50 95 VAL A CA 1
ATOM 765 C C . VAL A 1 95 ? 2.985 -0.242 -3.849 1.00 96.50 95 VAL A C 1
ATOM 767 O O . VAL A 1 95 ? 3.041 -0.953 -4.851 1.00 96.50 95 VAL A O 1
ATOM 770 N N . GLY A 1 96 ? 2.118 -0.467 -2.871 1.00 96.56 96 GLY A N 1
ATOM 771 C CA . GLY A 1 96 ? 1.126 -1.522 -2.990 1.00 96.56 96 GLY A CA 1
ATOM 772 C C . GLY A 1 96 ? 0.037 -1.474 -1.936 1.00 96.56 96 GLY A C 1
ATOM 773 O O . GLY A 1 96 ? 0.043 -0.654 -1.010 1.00 96.56 96 GLY A O 1
ATOM 774 N N . ILE A 1 97 ? -0.907 -2.392 -2.098 1.00 97.06 97 ILE A N 1
ATOM 775 C CA . ILE A 1 97 ? -1.998 -2.652 -1.170 1.00 97.06 97 ILE A CA 1
ATOM 776 C C . ILE A 1 97 ? -1.844 -4.078 -0.654 1.00 97.06 97 ILE A C 1
ATOM 778 O O . ILE A 1 97 ? -1.627 -5.017 -1.416 1.00 97.06 97 ILE A O 1
ATOM 782 N N . ILE A 1 98 ? -1.969 -4.237 0.656 1.00 97.06 98 ILE A N 1
ATOM 783 C CA . ILE A 1 98 ? -1.966 -5.524 1.339 1.00 97.06 98 ILE A CA 1
ATOM 784 C C . ILE A 1 98 ? -3.376 -5.800 1.842 1.00 97.06 98 ILE A C 1
ATOM 786 O O . ILE A 1 98 ? -3.938 -4.977 2.564 1.00 97.06 98 ILE A O 1
ATOM 790 N N . TRP A 1 99 ? -3.886 -6.989 1.549 1.00 97.75 99 TRP A N 1
ATOM 791 C CA . TRP A 1 99 ? -4.987 -7.604 2.278 1.00 97.75 99 TRP A CA 1
ATOM 792 C C . TRP A 1 99 ? -4.414 -8.641 3.234 1.00 97.75 99 TRP A C 1
ATOM 794 O O . TRP A 1 99 ? -3.881 -9.674 2.827 1.00 97.75 99 TRP A O 1
ATOM 804 N N . GLU A 1 100 ? -4.487 -8.350 4.527 1.00 97.12 100 GLU A N 1
ATOM 805 C CA . GLU A 1 100 ? -4.049 -9.261 5.583 1.00 97.12 100 GLU A CA 1
ATOM 806 C C . GLU A 1 100 ? -5.280 -9.924 6.212 1.00 97.12 100 GLU A C 1
ATOM 808 O O . GLU A 1 100 ? -6.265 -9.233 6.466 1.00 97.12 100 GLU A O 1
ATOM 813 N N . PRO A 1 101 ? -5.270 -11.241 6.454 1.00 96.69 101 PRO A N 1
ATOM 814 C CA . PRO A 1 101 ? -6.366 -11.896 7.160 1.00 96.69 101 PRO A CA 1
ATOM 815 C C . PRO A 1 101 ? -6.573 -11.326 8.573 1.00 96.69 101 PRO A C 1
ATOM 817 O O . PRO A 1 101 ? -5.611 -10.938 9.251 1.00 96.69 101 PRO A O 1
ATOM 820 N N . LEU A 1 102 ? -7.824 -11.282 9.035 1.00 95.62 102 LEU A N 1
ATOM 821 C CA . LEU A 1 102 ? -8.170 -10.818 10.386 1.00 95.62 102 LEU A CA 1
ATOM 822 C C . LEU A 1 102 ? -7.541 -11.698 11.475 1.00 95.62 102 LEU A C 1
ATOM 824 O O . LEU A 1 102 ? -6.998 -11.188 12.452 1.00 95.62 102 LEU A O 1
ATOM 828 N N . ASP A 1 103 ? -7.532 -13.011 11.271 1.00 95.12 103 ASP A N 1
ATOM 829 C CA . ASP A 1 103 ? -6.916 -13.980 12.183 1.00 95.12 103 ASP A CA 1
ATOM 830 C C . ASP A 1 103 ? -5.375 -13.915 12.176 1.00 95.12 103 ASP A C 1
ATOM 832 O O . ASP A 1 103 ? -4.713 -14.413 13.083 1.00 95.12 103 ASP A O 1
ATOM 836 N N . ALA A 1 104 ? -4.775 -13.258 11.179 1.00 94.06 104 ALA A N 1
ATOM 837 C CA . ALA A 1 104 ? -3.336 -13.048 11.111 1.00 94.06 104 ALA A CA 1
ATOM 838 C C . ALA A 1 104 ? -2.862 -11.810 11.894 1.00 94.06 104 ALA A C 1
ATOM 840 O O . ALA A 1 104 ? -1.657 -11.657 12.073 1.00 94.06 104 ALA A O 1
ATOM 841 N N . GLN A 1 105 ? -3.747 -10.927 12.382 1.00 90.94 105 GLN A N 1
ATOM 842 C CA . GLN A 1 105 ? -3.332 -9.655 13.005 1.00 90.94 105 GLN A CA 1
ATOM 843 C C . GLN A 1 105 ? -2.372 -9.837 14.193 1.00 90.94 105 GLN A C 1
ATOM 845 O O . GLN A 1 105 ? -1.422 -9.057 14.331 1.00 90.94 105 GLN A O 1
ATOM 850 N N . GLY A 1 106 ? -2.596 -10.876 15.006 1.00 90.38 106 GLY A N 1
ATOM 851 C CA . GLY A 1 106 ? -1.804 -11.189 16.201 1.00 90.38 106 GLY A CA 1
ATOM 852 C C . GLY A 1 106 ? -0.490 -11.927 15.935 1.00 90.38 106 GLY A C 1
ATOM 853 O O . GLY A 1 106 ? 0.295 -12.117 16.859 1.00 90.38 106 GLY A O 1
ATOM 854 N N . LEU A 1 107 ? -0.225 -12.340 14.693 1.00 93.44 107 LEU A N 1
ATOM 855 C CA . LEU A 1 107 ? 0.979 -13.103 14.370 1.00 93.44 107 LEU A CA 1
ATOM 856 C C . LEU A 1 107 ? 2.227 -12.200 14.274 1.00 93.44 107 LEU A C 1
ATOM 858 O O . LEU A 1 107 ? 2.122 -11.015 13.924 1.00 93.44 107 LEU A O 1
ATOM 86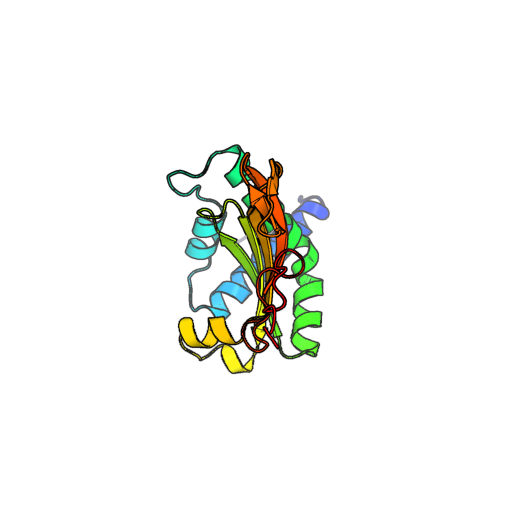2 N N . PRO A 1 108 ? 3.435 -12.762 14.477 1.00 93.44 108 PRO A N 1
ATOM 863 C CA . PRO A 1 108 ? 4.690 -12.082 14.166 1.00 93.44 108 PRO A CA 1
ATOM 864 C C . PRO A 1 108 ? 4.756 -11.632 12.701 1.00 93.44 108 PRO A C 1
ATOM 866 O O . PRO A 1 108 ? 4.180 -12.263 11.811 1.00 93.44 108 PRO A O 1
ATOM 869 N N . ALA A 1 109 ? 5.502 -10.561 12.415 1.00 89.50 109 ALA A N 1
ATOM 870 C CA . ALA A 1 109 ? 5.533 -9.935 11.088 1.00 89.50 109 ALA A CA 1
ATOM 871 C C . ALA A 1 109 ? 5.871 -10.910 9.942 1.00 89.50 109 ALA A C 1
ATOM 873 O O . ALA A 1 109 ? 5.238 -10.859 8.887 1.00 89.50 109 ALA A O 1
ATOM 874 N N . THR A 1 110 ? 6.817 -11.825 10.162 1.00 91.56 110 THR A N 1
ATOM 875 C CA . THR A 1 110 ? 7.220 -12.854 9.190 1.00 91.56 110 THR A CA 1
ATOM 876 C C . THR A 1 110 ? 6.106 -13.862 8.912 1.00 91.56 110 THR A C 1
ATOM 878 O O . THR A 1 110 ? 5.874 -14.218 7.758 1.00 91.56 110 THR A O 1
ATOM 881 N N . ALA A 1 111 ? 5.373 -14.289 9.942 1.00 94.00 111 ALA A N 1
ATOM 882 C CA . ALA A 1 111 ? 4.225 -15.180 9.803 1.00 94.00 111 ALA A CA 1
ATOM 883 C C . ALA A 1 111 ? 3.045 -14.475 9.113 1.00 94.00 111 ALA A C 1
ATOM 885 O O . ALA A 1 111 ? 2.437 -15.047 8.209 1.00 94.00 111 ALA A O 1
ATOM 886 N N . ARG A 1 112 ? 2.782 -13.202 9.444 1.00 93.44 112 ARG A N 1
ATOM 887 C CA . ARG A 1 112 ? 1.778 -12.379 8.742 1.00 93.44 112 ARG A CA 1
ATOM 888 C C . ARG A 1 112 ? 2.079 -12.252 7.262 1.00 93.44 112 ARG A C 1
ATOM 890 O O . ARG A 1 112 ? 1.197 -12.480 6.443 1.00 93.44 112 ARG A O 1
ATOM 897 N N . ALA A 1 113 ? 3.330 -11.946 6.918 1.00 92.12 113 ALA A N 1
ATOM 898 C CA . ALA A 1 113 ? 3.764 -11.769 5.537 1.00 92.12 113 ALA A CA 1
ATOM 899 C C . ALA A 1 113 ? 3.436 -12.977 4.645 1.00 92.12 113 ALA A C 1
ATOM 901 O O . ALA A 1 113 ? 3.076 -12.790 3.488 1.00 92.12 113 ALA A O 1
ATOM 902 N N . LYS A 1 114 ? 3.491 -14.201 5.188 1.00 94.50 114 LYS A N 1
ATOM 903 C CA . LYS A 1 114 ? 3.148 -15.434 4.461 1.00 94.50 114 LYS A CA 1
ATOM 904 C C . LYS A 1 114 ? 1.648 -15.582 4.170 1.00 94.50 114 LYS A C 1
ATOM 906 O O . LYS A 1 114 ? 1.281 -16.314 3.256 1.00 94.50 114 LYS A O 1
ATOM 911 N N . ARG A 1 115 ? 0.785 -14.904 4.932 1.00 95.81 115 ARG A N 1
ATOM 912 C CA . ARG A 1 115 ? -0.684 -14.989 4.819 1.00 95.81 115 ARG A CA 1
ATOM 913 C C . ARG A 1 115 ? -1.310 -13.813 4.064 1.00 95.81 115 ARG A C 1
ATOM 915 O O . ARG A 1 115 ? -2.498 -13.845 3.766 1.00 95.81 115 ARG A O 1
ATOM 922 N N . GLN A 1 116 ? -0.528 -12.779 3.771 1.00 96.31 116 GLN A N 1
ATOM 923 C CA . GLN A 1 116 ? -0.985 -11.580 3.073 1.00 96.31 116 GLN A CA 1
ATOM 924 C C . GLN A 1 116 ? -1.221 -11.839 1.584 1.00 96.31 116 GLN A C 1
ATOM 926 O O . GLN A 1 116 ? -0.424 -12.507 0.935 1.00 96.31 116 GLN A O 1
ATOM 931 N N . VAL A 1 117 ? -2.262 -11.228 1.029 1.00 97.06 117 VAL A N 1
ATOM 932 C CA . VAL A 1 117 ? -2.393 -10.996 -0.414 1.00 97.06 117 VAL A CA 1
ATOM 933 C C . VAL A 1 117 ? -1.878 -9.594 -0.699 1.00 97.06 117 VAL A C 1
ATOM 935 O O . VAL A 1 117 ? -2.204 -8.662 0.039 1.00 97.06 117 VAL A O 1
ATOM 938 N N . ARG A 1 118 ? -1.071 -9.429 -1.744 1.00 96.62 118 ARG A N 1
ATOM 939 C CA . ARG A 1 118 ? -0.491 -8.131 -2.102 1.00 96.62 118 ARG A CA 1
ATOM 940 C C . ARG A 1 118 ? -0.774 -7.801 -3.553 1.00 96.62 118 ARG A C 1
ATOM 942 O O . ARG A 1 118 ? -0.679 -8.680 -4.407 1.00 96.62 118 ARG A O 1
ATOM 949 N N . LEU A 1 119 ? -1.131 -6.549 -3.802 1.00 96.69 119 LEU A N 1
ATOM 950 C CA . LEU A 1 119 ? -1.202 -5.951 -5.126 1.00 96.69 119 LEU A CA 1
ATOM 951 C C . LEU A 1 119 ? -0.202 -4.805 -5.169 1.00 96.69 119 LEU A C 1
ATOM 953 O O . LEU A 1 119 ? -0.371 -3.794 -4.489 1.00 96.69 119 LEU A O 1
ATOM 957 N N . ASP A 1 120 ? 0.818 -4.976 -5.988 1.00 95.44 120 ASP A N 1
ATOM 958 C CA . ASP A 1 120 ? 2.055 -4.227 -5.894 1.00 95.44 120 ASP A CA 1
ATOM 959 C C . ASP A 1 120 ? 2.398 -3.623 -7.247 1.00 95.44 120 ASP A C 1
ATOM 961 O O . ASP A 1 120 ? 2.330 -4.283 -8.280 1.00 95.44 120 ASP A O 1
ATOM 965 N N . TRP A 1 121 ? 2.823 -2.370 -7.256 1.00 95.38 121 TRP A N 1
ATOM 966 C CA . TRP A 1 121 ? 3.367 -1.703 -8.426 1.00 95.38 121 TRP A CA 1
ATOM 967 C C . TRP A 1 121 ? 4.799 -1.304 -8.117 1.00 95.38 121 TRP A C 1
ATOM 969 O O . TRP A 1 121 ? 5.042 -0.407 -7.311 1.00 95.38 121 TRP A O 1
ATOM 979 N N . HIS A 1 122 ? 5.763 -1.987 -8.727 1.00 94.06 122 HIS A N 1
ATOM 980 C CA . HIS A 1 122 ? 7.175 -1.685 -8.517 1.00 94.06 122 HIS A CA 1
ATOM 981 C C . HIS A 1 122 ? 8.029 -2.099 -9.711 1.00 94.06 122 HIS A C 1
ATOM 983 O O . HIS A 1 122 ? 7.545 -2.728 -10.655 1.00 94.06 122 HIS A O 1
ATOM 989 N N . ARG A 1 123 ? 9.310 -1.727 -9.687 1.00 90.56 123 ARG A N 1
ATOM 990 C CA . ARG A 1 123 ? 10.232 -1.924 -10.804 1.00 90.56 123 ARG A CA 1
ATOM 991 C C . ARG A 1 123 ? 10.532 -3.405 -11.036 1.00 90.56 123 ARG A C 1
ATOM 993 O O . ARG A 1 123 ? 10.894 -4.135 -10.117 1.00 90.56 123 ARG A O 1
ATOM 1000 N N . PHE A 1 124 ? 10.441 -3.820 -12.290 1.00 89.00 124 PHE A N 1
ATOM 1001 C CA . PHE A 1 124 ? 10.908 -5.097 -12.805 1.00 89.00 124 PHE A CA 1
ATOM 1002 C C . PHE A 1 124 ? 11.979 -4.853 -13.853 1.00 89.00 124 PHE A C 1
ATOM 1004 O O . PHE A 1 124 ? 11.902 -3.911 -14.639 1.00 89.00 124 PHE A O 1
ATOM 1011 N N . GLY A 1 125 ? 12.979 -5.727 -13.872 1.00 86.56 125 GLY A N 1
ATOM 1012 C CA . GLY A 1 125 ? 13.935 -5.801 -14.961 1.00 86.56 125 GLY A CA 1
ATOM 1013 C C . GLY A 1 125 ? 13.528 -6.884 -15.949 1.00 86.56 125 GLY A C 1
ATOM 1014 O O . GLY A 1 125 ? 13.312 -8.023 -15.536 1.00 86.56 125 GLY A O 1
ATOM 1015 N N . ARG A 1 126 ? 13.456 -6.547 -17.235 1.00 83.50 126 ARG A N 1
ATOM 1016 C CA . ARG A 1 126 ? 13.125 -7.480 -18.312 1.00 83.50 126 ARG A CA 1
ATOM 1017 C C . ARG A 1 126 ? 14.194 -7.420 -19.395 1.00 83.50 126 ARG A C 1
ATOM 1019 O O . ARG A 1 126 ? 14.507 -6.343 -19.891 1.00 83.50 126 ARG A O 1
ATOM 1026 N N . ASN A 1 127 ? 14.720 -8.580 -19.773 1.00 85.62 127 ASN A N 1
ATOM 1027 C CA . ASN A 1 127 ? 15.578 -8.694 -20.947 1.00 85.62 127 ASN A CA 1
ATOM 1028 C C . ASN A 1 127 ? 14.713 -8.566 -22.203 1.00 85.62 127 ASN A C 1
ATOM 1030 O O . ASN A 1 127 ? 13.709 -9.274 -22.347 1.00 85.62 127 ASN A O 1
ATOM 1034 N N . VAL A 1 128 ? 15.087 -7.631 -23.070 1.00 85.38 128 VAL A N 1
ATOM 1035 C CA . VAL A 1 128 ? 14.407 -7.334 -24.340 1.00 85.38 128 VAL A CA 1
ATOM 1036 C C . VAL A 1 128 ? 15.289 -7.603 -25.551 1.00 85.38 128 VAL A C 1
ATOM 1038 O O . VAL A 1 128 ? 14.807 -7.442 -26.666 1.00 85.38 128 VAL A O 1
ATOM 1041 N N . GLY A 1 129 ? 16.525 -8.064 -25.344 1.00 87.94 129 GLY A N 1
ATOM 1042 C CA . GLY A 1 129 ? 17.351 -8.591 -26.421 1.00 87.94 129 GLY A CA 1
ATOM 1043 C C . GLY A 1 129 ? 16.774 -9.859 -27.047 1.00 87.94 129 GLY A C 1
ATOM 1044 O O . GLY A 1 129 ? 15.687 -10.346 -26.681 1.00 87.94 129 GLY A O 1
ATOM 1045 N N . ASP A 1 130 ? 17.527 -10.382 -28.006 1.00 87.81 130 ASP A N 1
ATOM 1046 C CA . ASP A 1 130 ? 17.137 -11.546 -28.786 1.00 87.81 130 ASP A CA 1
ATOM 1047 C C . ASP A 1 130 ? 17.061 -12.813 -27.936 1.00 87.81 130 ASP A C 1
ATOM 1049 O O . ASP A 1 130 ? 17.697 -12.951 -26.883 1.00 87.81 130 ASP A O 1
ATOM 1053 N N . VAL A 1 131 ? 16.218 -13.741 -28.391 1.00 86.88 131 VAL A N 1
ATOM 1054 C CA . VAL A 1 131 ? 16.114 -15.074 -27.800 1.00 86.88 131 VAL A CA 1
ATOM 1055 C C . VAL A 1 131 ? 17.315 -15.883 -28.282 1.00 86.88 131 VAL A C 1
ATOM 1057 O O . VAL A 1 131 ? 17.462 -16.128 -29.476 1.00 86.88 131 VAL A O 1
ATOM 1060 N N . GLY A 1 132 ? 18.178 -16.281 -27.353 1.00 83.94 132 GLY A N 1
ATOM 1061 C CA . GLY A 1 132 ? 19.319 -17.140 -27.631 1.00 83.94 132 GLY A CA 1
ATOM 1062 C C . GLY A 1 132 ? 18.901 -18.572 -27.957 1.00 83.94 132 GLY A C 1
ATOM 1063 O O . GLY A 1 132 ? 17.750 -18.976 -27.777 1.00 83.94 132 GLY A O 1
ATOM 1064 N N . ARG A 1 133 ? 19.873 -19.379 -28.397 1.00 85.00 133 ARG A N 1
ATOM 1065 C CA . ARG A 1 133 ? 19.677 -20.813 -28.698 1.00 85.00 133 ARG A CA 1
ATOM 1066 C C . ARG A 1 133 ? 19.202 -21.629 -27.489 1.00 85.00 133 ARG A C 1
ATOM 1068 O O . ARG A 1 133 ? 18.615 -22.689 -27.651 1.00 85.00 133 ARG A O 1
ATOM 1075 N N . ASP A 1 134 ? 19.442 -21.124 -26.285 1.00 83.38 134 ASP A N 1
ATOM 1076 C CA . ASP A 1 134 ? 18.985 -21.670 -25.006 1.00 83.38 134 ASP A CA 1
ATOM 1077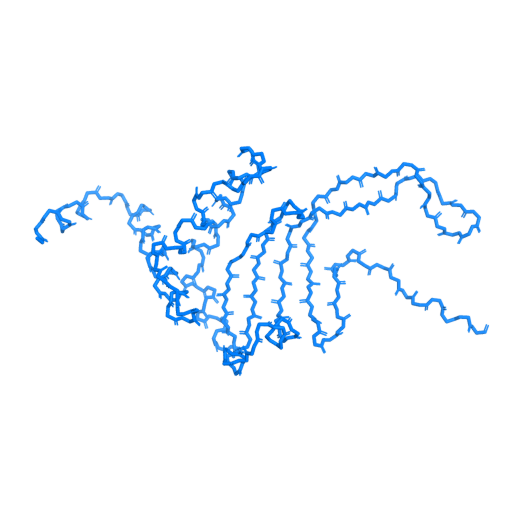 C C . ASP A 1 134 ? 17.505 -21.361 -24.695 1.00 83.38 134 ASP A C 1
ATOM 1079 O O . ASP A 1 134 ? 16.985 -21.777 -23.659 1.00 83.38 134 ASP A O 1
ATOM 1083 N N . GLY A 1 135 ? 16.820 -20.627 -25.579 1.00 80.62 135 GLY A N 1
ATOM 1084 C CA . GLY A 1 135 ? 15.431 -20.204 -25.414 1.00 80.62 135 GLY A CA 1
A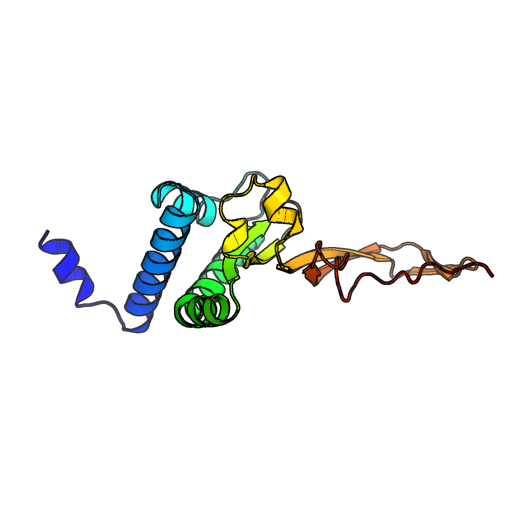TOM 1085 C C . GLY A 1 135 ? 15.252 -19.023 -24.455 1.00 80.62 135 GLY A C 1
ATOM 1086 O O . GLY A 1 135 ? 14.114 -18.658 -24.141 1.00 80.62 135 GLY A O 1
ATOM 1087 N N . TYR A 1 136 ? 16.343 -18.406 -23.983 1.00 77.19 136 TYR A N 1
ATOM 1088 C CA . TYR A 1 136 ? 16.305 -17.263 -23.069 1.00 77.19 136 TYR A CA 1
ATOM 1089 C C . TYR A 1 136 ? 16.573 -15.946 -23.798 1.00 77.19 136 TYR A C 1
ATOM 1091 O O . TYR A 1 136 ? 17.381 -15.882 -24.714 1.00 77.19 136 TYR A O 1
ATOM 1099 N N . ARG A 1 137 ? 15.909 -14.861 -23.371 1.00 82.50 137 ARG A N 1
ATOM 1100 C CA . ARG A 1 137 ? 16.260 -13.509 -23.832 1.00 82.50 137 ARG A CA 1
ATOM 1101 C C . ARG A 1 137 ? 17.498 -13.008 -23.105 1.00 82.50 137 ARG A C 1
ATOM 1103 O O . ARG A 1 137 ? 17.495 -12.925 -21.870 1.00 82.50 137 ARG A O 1
ATOM 1110 N N . HIS A 1 138 ? 18.502 -12.621 -23.876 1.00 84.00 138 HIS A N 1
ATOM 1111 C CA . HIS A 1 138 ? 19.750 -12.041 -23.385 1.00 84.00 138 HIS A CA 1
ATOM 1112 C C . HIS A 1 138 ? 19.633 -10.506 -23.297 1.00 84.00 138 HIS A C 1
ATOM 1114 O O . HIS A 1 138 ? 18.605 -9.944 -23.695 1.00 84.00 138 HIS A O 1
ATOM 1120 N N . PRO A 1 139 ? 20.603 -9.803 -22.685 1.00 86.88 139 PRO A N 1
ATOM 1121 C CA . PRO A 1 139 ? 20.639 -8.340 -22.690 1.00 86.88 139 PRO A CA 1
ATOM 1122 C C . PRO A 1 139 ? 20.457 -7.742 -24.106 1.00 86.88 139 PRO A C 1
ATOM 1124 O O . PRO A 1 139 ? 20.764 -8.418 -25.085 1.00 86.88 139 PRO A O 1
ATOM 1127 N N . PRO A 1 140 ? 19.971 -6.491 -24.241 1.00 89.44 140 PRO A N 1
ATOM 1128 C CA . PRO A 1 140 ? 19.825 -5.481 -23.194 1.00 89.44 140 PRO A CA 1
ATOM 1129 C C . PRO A 1 140 ? 18.628 -5.700 -22.259 1.00 89.44 140 PRO A C 1
ATOM 1131 O O . PRO A 1 140 ? 17.636 -6.358 -22.585 1.00 89.44 140 PRO A O 1
ATOM 1134 N N . LYS A 1 141 ? 18.739 -5.129 -21.056 1.00 88.25 141 LYS A N 1
ATOM 1135 C CA . LYS A 1 141 ? 17.721 -5.172 -20.005 1.00 88.25 141 LYS A CA 1
ATOM 1136 C C . LYS A 1 141 ? 17.067 -3.805 -19.872 1.00 88.25 141 LYS A C 1
ATOM 1138 O O . LYS A 1 141 ? 17.744 -2.825 -19.583 1.00 88.25 141 LYS A O 1
ATOM 1143 N N . VAL A 1 142 ? 15.747 -3.761 -19.997 1.00 89.62 142 VAL A N 1
ATOM 1144 C CA . VAL A 1 142 ? 14.953 -2.573 -19.666 1.00 89.62 142 VAL A CA 1
ATOM 1145 C C . VAL A 1 142 ? 14.354 -2.724 -18.279 1.00 89.62 142 VAL A C 1
ATOM 1147 O O . VAL A 1 142 ? 14.090 -3.836 -17.808 1.00 89.62 142 VAL A O 1
ATOM 1150 N N . THR A 1 143 ? 14.135 -1.597 -17.609 1.00 90.62 143 THR A N 1
ATOM 1151 C CA . THR A 1 143 ? 13.411 -1.574 -16.339 1.00 90.62 143 THR A CA 1
ATOM 1152 C C . THR A 1 143 ? 12.103 -0.827 -16.498 1.00 90.62 143 THR A C 1
ATOM 1154 O O . THR A 1 143 ? 12.071 0.247 -17.087 1.00 90.62 143 THR A O 1
ATOM 1157 N N . ALA A 1 144 ? 11.027 -1.411 -15.983 1.00 89.12 144 ALA A N 1
ATOM 1158 C CA . ALA A 1 144 ? 9.697 -0.825 -16.020 1.00 89.12 144 ALA A CA 1
ATOM 1159 C C . ALA A 1 144 ? 8.969 -1.142 -14.718 1.00 89.12 144 ALA A C 1
ATOM 1161 O O . ALA A 1 144 ? 9.148 -2.221 -14.151 1.00 89.12 144 ALA A O 1
ATOM 1162 N N . ASN A 1 145 ? 8.143 -0.218 -14.241 1.00 90.50 145 ASN A N 1
ATOM 1163 C CA . ASN A 1 145 ? 7.272 -0.492 -13.109 1.00 90.50 145 ASN A CA 1
ATOM 1164 C C . ASN A 1 145 ? 6.018 -1.216 -13.595 1.00 90.50 145 ASN A C 1
ATOM 1166 O O . ASN A 1 145 ? 5.332 -0.719 -14.486 1.00 90.50 145 ASN A O 1
ATOM 1170 N N . LEU A 1 146 ? 5.723 -2.381 -13.017 1.00 92.38 146 LEU A N 1
ATOM 1171 C CA . LEU A 1 146 ? 4.615 -3.225 -13.458 1.00 92.38 146 LEU A CA 1
ATOM 1172 C C . LEU A 1 146 ? 3.727 -3.639 -12.270 1.00 92.38 146 LEU A C 1
ATOM 1174 O O . LEU A 1 146 ? 4.260 -3.969 -11.204 1.00 92.38 146 LEU A O 1
ATOM 1178 N N . PRO A 1 147 ? 2.388 -3.639 -12.434 1.00 94.62 147 PRO A N 1
ATOM 1179 C CA . PRO A 1 147 ? 1.457 -4.067 -11.393 1.00 94.62 147 PRO A CA 1
ATOM 1180 C C . PRO A 1 147 ? 1.425 -5.592 -11.287 1.00 94.62 147 PRO A C 1
ATOM 1182 O O . PRO A 1 147 ? 1.269 -6.267 -12.298 1.00 94.62 147 PRO A O 1
ATOM 1185 N N . HIS A 1 148 ? 1.543 -6.165 -10.097 1.00 94.50 148 HIS A N 1
ATOM 1186 C CA . HIS A 1 148 ? 1.524 -7.609 -9.897 1.00 94.50 148 HIS A CA 1
ATOM 1187 C C . HIS A 1 148 ? 0.861 -8.015 -8.595 1.00 94.50 148 HIS A C 1
ATOM 1189 O O . HIS A 1 148 ? 0.694 -7.208 -7.688 1.00 94.50 148 HIS A O 1
ATOM 1195 N N . CYS A 1 149 ? 0.513 -9.294 -8.512 1.00 95.44 149 CYS A N 1
ATOM 1196 C CA . CYS A 1 149 ? -0.052 -9.897 -7.325 1.00 95.44 149 CYS A CA 1
ATOM 1197 C C . CYS A 1 149 ? 0.881 -10.955 -6.730 1.00 95.44 149 CYS A C 1
ATOM 1199 O O . CYS A 1 149 ? 1.402 -11.821 -7.448 1.00 95.44 149 CYS A O 1
ATOM 1201 N N . ASP A 1 150 ? 1.022 -10.895 -5.406 1.00 94.56 150 ASP A N 1
ATOM 1202 C CA . ASP A 1 150 ? 1.661 -11.908 -4.574 1.00 94.56 150 ASP A CA 1
ATOM 1203 C C . ASP A 1 150 ? 0.619 -12.539 -3.641 1.00 94.56 150 ASP A C 1
ATOM 1205 O O . ASP A 1 150 ? -0.086 -11.851 -2.901 1.00 94.56 150 ASP A O 1
ATOM 1209 N N . ILE A 1 151 ? 0.555 -13.872 -3.639 1.00 95.44 151 ILE A N 1
ATOM 1210 C CA . ILE A 1 151 ? -0.224 -14.680 -2.693 1.00 95.44 151 ILE A CA 1
ATOM 1211 C C . ILE A 1 151 ? 0.713 -15.774 -2.165 1.00 95.44 151 ILE A C 1
ATOM 1213 O O . ILE A 1 151 ? 0.701 -16.899 -2.679 1.00 95.44 151 ILE A O 1
ATOM 1217 N N . PRO A 1 152 ? 1.558 -15.476 -1.160 1.00 92.75 152 PRO A N 1
ATOM 1218 C CA . PRO A 1 152 ? 2.587 -16.399 -0.690 1.00 92.75 152 PRO A CA 1
ATOM 1219 C C . PRO A 1 152 ? 2.015 -17.729 -0.188 1.00 92.75 152 PRO A C 1
ATOM 1221 O O . PRO A 1 152 ? 2.587 -18.775 -0.475 1.00 92.75 152 PRO A O 1
ATOM 1224 N N . ALA A 1 153 ? 0.840 -17.713 0.454 1.00 92.44 153 ALA A N 1
ATOM 1225 C CA . ALA A 1 153 ? 0.124 -18.920 0.879 1.00 92.44 153 ALA A CA 1
ATOM 1226 C C . ALA A 1 153 ? -0.232 -19.872 -0.281 1.00 92.44 153 ALA A C 1
ATOM 1228 O O . ALA A 1 153 ? -0.451 -21.058 -0.063 1.00 92.44 153 ALA A O 1
ATOM 1229 N N . ARG A 1 154 ? -0.276 -19.364 -1.519 1.00 92.00 154 ARG A N 1
ATOM 1230 C CA . ARG A 1 154 ? -0.517 -20.137 -2.747 1.00 92.00 154 ARG A CA 1
ATOM 1231 C C . ARG A 1 154 ? 0.733 -20.248 -3.622 1.00 92.00 154 ARG A C 1
ATOM 1233 O O . ARG A 1 154 ? 0.633 -20.623 -4.784 1.00 92.00 154 ARG A O 1
ATOM 1240 N N . SER A 1 155 ? 1.904 -19.875 -3.098 1.00 90.94 155 SER A N 1
ATOM 1241 C CA . SER A 1 155 ? 3.155 -19.765 -3.863 1.00 90.94 155 SER A CA 1
ATOM 1242 C C . SER A 1 155 ? 3.044 -18.889 -5.123 1.00 90.94 155 SER A C 1
ATOM 1244 O O . SER A 1 155 ? 3.841 -19.022 -6.053 1.00 90.94 155 SER A O 1
ATOM 1246 N N . VAL A 1 156 ? 2.072 -17.970 -5.162 1.00 91.19 156 VAL A N 1
ATOM 1247 C CA . VAL A 1 156 ? 1.931 -16.998 -6.248 1.00 91.19 156 VAL 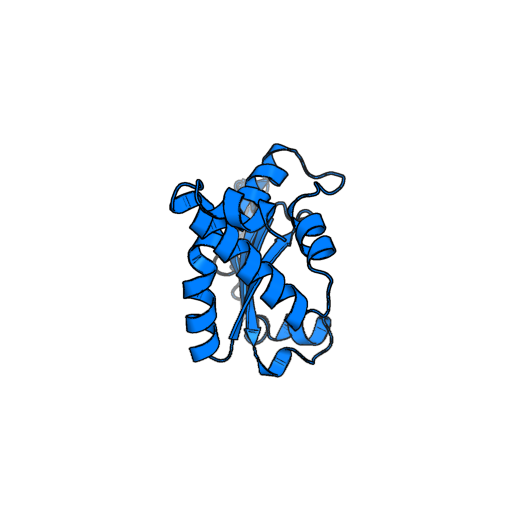A CA 1
ATOM 1248 C C . VAL A 1 156 ? 2.840 -15.825 -5.931 1.00 91.19 156 VAL A C 1
ATOM 1250 O O . VAL A 1 156 ? 2.729 -15.209 -4.872 1.00 91.19 156 VAL A O 1
ATOM 1253 N N . LYS A 1 157 ? 3.743 -15.523 -6.858 1.00 90.81 157 LYS A N 1
ATOM 1254 C CA . LYS A 1 157 ? 4.656 -14.390 -6.768 1.00 90.81 157 LYS A CA 1
ATOM 1255 C C . LYS A 1 157 ? 4.719 -13.700 -8.119 1.00 90.81 157 LYS A C 1
ATOM 1257 O O . LYS A 1 157 ? 4.760 -14.381 -9.143 1.00 90.81 157 LYS A O 1
ATOM 1262 N N . HIS A 1 158 ? 4.781 -12.380 -8.117 1.00 91.06 158 HIS A N 1
ATOM 1263 C CA . HIS A 1 158 ? 4.901 -11.483 -9.254 1.00 91.06 158 HIS A CA 1
ATOM 1264 C C . HIS A 1 158 ? 3.975 -11.828 -10.426 1.00 91.06 158 HIS A C 1
ATOM 1266 O O . HIS A 1 158 ? 4.377 -11.687 -11.581 1.00 91.06 158 HIS A O 1
ATOM 1272 N N . TRP A 1 159 ? 2.763 -12.324 -10.169 1.00 89.81 159 TRP A N 1
ATOM 1273 C CA . TRP A 1 159 ? 1.814 -12.629 -11.240 1.00 89.81 159 TRP A CA 1
ATOM 1274 C C . TRP A 1 159 ? 1.270 -11.318 -11.829 1.00 89.81 159 TRP A C 1
ATOM 1276 O O . TRP A 1 159 ? 0.915 -10.441 -11.046 1.00 89.81 159 TRP A O 1
ATOM 1286 N N . PRO A 1 160 ? 1.194 -11.136 -13.160 1.00 89.94 160 PRO A N 1
ATOM 1287 C CA . PRO A 1 160 ? 1.396 -12.136 -14.216 1.00 89.94 160 PRO A CA 1
ATOM 1288 C C . PRO A 1 160 ? 2.821 -12.186 -14.803 1.00 89.94 160 PRO A C 1
ATOM 1290 O O . PRO A 1 160 ? 3.090 -12.975 -15.707 1.00 89.94 160 PRO A O 1
ATOM 1293 N N . TRP A 1 161 ? 3.752 -11.358 -14.324 1.00 84.44 161 TRP A N 1
ATOM 1294 C CA . TRP A 1 161 ? 5.081 -11.188 -14.936 1.00 84.44 161 TRP A CA 1
ATOM 1295 C C . TRP A 1 161 ? 6.040 -12.350 -14.693 1.00 84.44 161 TRP A C 1
ATOM 1297 O O . TRP A 1 161 ? 6.989 -12.541 -15.457 1.00 84.44 161 TRP A O 1
ATOM 1307 N N . ARG A 1 162 ? 5.814 -13.160 -13.655 1.00 68.38 162 ARG A N 1
ATOM 1308 C CA . ARG A 1 162 ? 6.540 -14.421 -13.488 1.00 68.38 162 ARG A CA 1
ATOM 1309 C C . ARG A 1 162 ? 6.005 -15.471 -14.462 1.00 68.38 162 ARG A C 1
ATOM 1311 O O . ARG A 1 162 ? 5.021 -16.152 -14.199 1.00 68.38 162 ARG A O 1
ATOM 1318 N N . ARG A 1 163 ? 6.757 -15.693 -15.542 1.00 54.84 163 ARG A N 1
ATOM 1319 C CA . ARG A 1 163 ? 6.783 -16.966 -16.273 1.00 54.84 163 ARG A CA 1
ATOM 1320 C C . ARG A 1 163 ? 8.014 -17.766 -15.855 1.00 54.84 163 ARG A C 1
ATOM 1322 O O . ARG A 1 163 ? 9.120 -17.429 -16.253 1.00 54.84 163 ARG A O 1
ATOM 1329 N N . LYS A 1 164 ? 7.805 -18.864 -15.129 1.00 53.28 164 LYS A N 1
ATOM 1330 C CA . LYS A 1 164 ? 8.476 -20.143 -15.407 1.00 53.28 164 LYS A CA 1
ATOM 1331 C C . LYS A 1 164 ? 7.499 -21.263 -15.049 1.00 53.28 164 LYS A C 1
ATOM 1333 O O . LYS A 1 164 ? 7.326 -21.569 -13.874 1.00 53.28 164 LYS A O 1
ATOM 1338 N N . ARG A 1 165 ? 6.907 -21.921 -16.057 1.00 49.34 165 ARG A N 1
ATOM 1339 C CA . ARG A 1 165 ? 6.713 -23.370 -15.920 1.00 49.34 165 ARG A CA 1
ATOM 1340 C C . ARG A 1 165 ? 8.123 -23.905 -15.688 1.00 49.34 165 ARG A C 1
ATOM 1342 O O . ARG A 1 165 ? 9.018 -23.582 -16.472 1.00 49.34 165 ARG A O 1
ATOM 1349 N N . LYS A 1 166 ? 8.357 -24.644 -14.600 1.00 44.91 166 LYS A N 1
ATOM 1350 C CA . LYS A 1 166 ? 9.509 -25.549 -14.582 1.00 44.91 166 LYS A CA 1
ATOM 1351 C C . LYS A 1 166 ? 9.356 -26.363 -15.863 1.00 44.91 166 LYS A C 1
ATOM 1353 O O . LYS A 1 166 ? 8.322 -27.003 -16.030 1.00 44.91 166 LYS A O 1
ATOM 1358 N N . TYR A 1 167 ? 10.299 -26.250 -16.793 1.00 44.62 167 TYR A N 1
ATOM 1359 C CA . TYR A 1 167 ? 10.422 -27.250 -17.841 1.00 44.62 167 TYR A CA 1
ATOM 1360 C C . TYR A 1 167 ? 10.663 -28.543 -17.060 1.00 44.62 167 TYR A C 1
ATOM 1362 O O . TYR A 1 167 ? 11.744 -28.739 -16.506 1.00 44.62 167 TYR A O 1
ATOM 1370 N N . GLN A 1 168 ? 9.612 -29.338 -16.857 1.00 41.59 168 GLN A N 1
ATOM 1371 C CA . GLN A 1 168 ? 9.797 -30.726 -16.488 1.00 41.59 168 GLN A CA 1
ATOM 1372 C C . GLN A 1 168 ? 10.509 -31.303 -17.703 1.00 41.59 168 GLN A C 1
ATOM 1374 O O . GLN A 1 168 ? 9.898 -31.471 -18.756 1.00 41.59 168 GLN A O 1
ATOM 1379 N N . ARG A 1 169 ? 11.830 -31.470 -17.594 1.00 46.09 169 ARG A N 1
ATOM 1380 C CA . ARG A 1 169 ? 12.522 -32.451 -18.418 1.00 46.09 169 ARG A CA 1
ATOM 1381 C C . ARG A 1 169 ? 11.782 -33.761 -18.147 1.00 46.09 169 ARG A C 1
ATOM 1383 O O . ARG A 1 169 ? 11.812 -34.232 -17.012 1.00 46.09 169 ARG A O 1
ATOM 1390 N N . LYS A 1 170 ? 10.989 -34.202 -19.123 1.00 43.00 170 LYS A N 1
ATOM 1391 C CA . LYS A 1 170 ? 10.681 -35.622 -19.256 1.00 43.00 170 LYS A CA 1
ATOM 1392 C C . LYS A 1 170 ? 11.974 -36.325 -19.632 1.00 43.00 170 LYS A C 1
ATOM 1394 O O . LYS A 1 170 ? 12.760 -35.689 -20.375 1.00 43.00 170 LYS A O 1
#

pLDDT: mean 88.5, std 13.23, range [41.59, 97.75]

Secondary structure (DSSP, 8-state):
-HHHHHHTTSS-HHHHHHHHHHHHHHHHHHHHHT--HHHHHHHHHSPPTT--HHHHHHHHHHHHHHHHHHHHHHHHHHHTTEEEEEEEEGGGTEEEEEEEEGGGTTS-HHHHHHH-EEEEEEEEEEE-SPBPTTSPBPSPEEEEEEEEEEEGGGTEEEETT---------

Sequence (170 aa):
TTAAAAALRVLPPPAAYLLAANALYLSRRSHLRRMPKRDLWHIRTRREPGVSPRLHLAMLLAWQAFVLIFPLVEPLSRTRGYVSFYYTYPNAHGVGIIWEPLDAQGLPATARAKRQVRLDWHRFGRNVGDVGRDGYRHPPKVTANLPHCDIPARSVKHWPWRRKRKYQRK

Radius of gyration: 20.11 Å; chains: 1; bounding box: 38×63×50 Å